Protein AF-A0AA43ZJ94-F1 (afdb_monomer_lite)

Organism: NCBI:txid2715133

Radius of gyration: 12.56 Å; chains: 1; bounding box: 24×23×39 Å

Structure (mmCIF, N/CA/C/O backbone):
data_AF-A0AA43ZJ94-F1
#
_entry.id   AF-A0AA43ZJ94-F1
#
loop_
_atom_site.group_PDB
_atom_site.id
_atom_site.type_symbol
_atom_site.label_atom_id
_atom_site.label_alt_id
_atom_site.label_comp_id
_atom_site.label_asym_id
_atom_site.label_entity_id
_atom_site.label_seq_id
_atom_site.pdbx_PDB_ins_code
_atom_site.Cartn_x
_atom_site.Cartn_y
_atom_site.Cartn_z
_atom_site.occupancy
_atom_site.B_iso_or_equiv
_atom_site.auth_seq_id
_atom_site.auth_comp_id
_atom_site.auth_asym_id
_atom_site.auth_atom_id
_atom_site.pdbx_PDB_model_num
ATOM 1 N N . MET A 1 1 ? -15.164 -4.019 10.534 1.00 68.38 1 MET A N 1
ATOM 2 C CA . MET A 1 1 ? -13.825 -4.265 9.962 1.00 68.38 1 MET A CA 1
ATOM 3 C C . MET A 1 1 ? -13.850 -3.737 8.543 1.00 68.38 1 MET A C 1
ATOM 5 O O . MET A 1 1 ? -14.772 -4.095 7.820 1.00 68.38 1 MET A O 1
ATOM 9 N N . LYS A 1 2 ? -12.952 -2.813 8.195 1.00 77.38 2 LYS A N 1
ATOM 10 C CA . LYS A 1 2 ? -12.907 -2.183 6.867 1.00 77.38 2 LYS A CA 1
ATOM 11 C C . LYS A 1 2 ? -12.024 -3.034 5.951 1.00 77.38 2 LYS A C 1
ATOM 13 O O . LYS A 1 2 ? -11.013 -3.561 6.417 1.00 77.38 2 LYS A O 1
ATOM 18 N N . THR A 1 3 ? -12.411 -3.182 4.689 1.00 80.50 3 THR A N 1
ATOM 19 C CA . THR A 1 3 ? -11.641 -3.945 3.699 1.00 80.50 3 THR A CA 1
ATOM 20 C C . THR A 1 3 ? -10.932 -2.984 2.759 1.00 80.50 3 T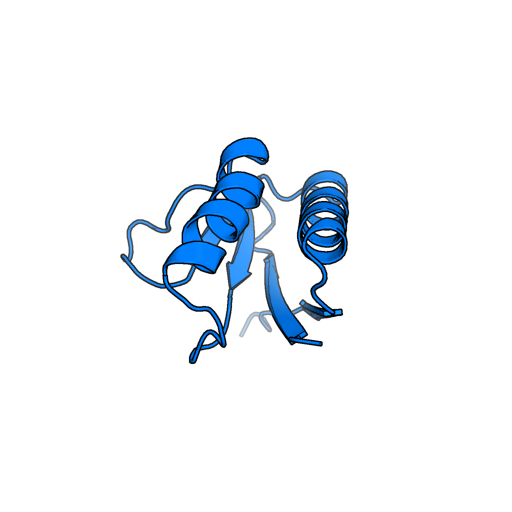HR A C 1
ATOM 22 O O . THR A 1 3 ? -11.569 -2.114 2.173 1.00 80.50 3 THR A O 1
ATOM 25 N N . ILE A 1 4 ? -9.623 -3.164 2.614 1.00 78.44 4 ILE A N 1
ATOM 26 C CA . ILE A 1 4 ? -8.799 -2.533 1.590 1.00 78.44 4 ILE A CA 1
ATOM 27 C C . ILE A 1 4 ? -8.644 -3.546 0.456 1.00 78.44 4 ILE A C 1
ATOM 29 O O . ILE A 1 4 ? -8.179 -4.665 0.683 1.00 78.44 4 ILE A O 1
ATOM 33 N N . VAL A 1 5 ? -9.018 -3.155 -0.759 1.00 79.00 5 VAL A N 1
ATOM 34 C CA . VAL A 1 5 ? -8.699 -3.920 -1.968 1.00 79.00 5 VAL A CA 1
ATOM 35 C C . VAL A 1 5 ? -7.450 -3.304 -2.582 1.00 79.00 5 VAL A C 1
ATOM 37 O O . VAL A 1 5 ? -7.447 -2.117 -2.895 1.00 79.00 5 VAL A O 1
ATOM 40 N N . ILE A 1 6 ? -6.400 -4.107 -2.736 1.00 79.06 6 ILE A N 1
ATOM 41 C CA . ILE A 1 6 ? -5.170 -3.715 -3.421 1.00 79.06 6 ILE A CA 1
ATOM 42 C C . ILE A 1 6 ? -5.171 -4.366 -4.793 1.00 79.06 6 ILE A C 1
ATOM 44 O O . ILE A 1 6 ? -5.074 -5.592 -4.915 1.00 79.06 6 ILE A O 1
ATOM 48 N N . GLU A 1 7 ? -5.265 -3.545 -5.827 1.00 77.31 7 GLU A N 1
ATOM 49 C CA . GLU A 1 7 ? -5.083 -3.981 -7.203 1.00 77.31 7 GLU A CA 1
ATOM 50 C C . GLU A 1 7 ? -3.612 -3.822 -7.578 1.00 77.31 7 GLU A C 1
ATOM 52 O O . GLU A 1 7 ? -3.098 -2.712 -7.721 1.00 77.31 7 GLU A O 1
ATOM 57 N N . TRP A 1 8 ? -2.930 -4.959 -7.699 1.00 76.31 8 TRP A N 1
ATOM 58 C CA . TRP A 1 8 ? -1.545 -5.030 -8.123 1.00 76.31 8 TRP A CA 1
ATOM 59 C C . TRP A 1 8 ? -1.461 -5.048 -9.644 1.00 76.31 8 TRP A C 1
ATOM 61 O O . TRP A 1 8 ? -1.951 -5.983 -10.287 1.00 76.31 8 TRP A O 1
ATOM 71 N N . HIS A 1 9 ? -0.776 -4.054 -10.204 1.00 72.06 9 HIS A N 1
ATOM 72 C CA . HIS A 1 9 ? -0.285 -4.109 -11.579 1.00 72.06 9 HIS A CA 1
ATOM 73 C C . HIS A 1 9 ? 1.224 -4.337 -11.568 1.00 72.06 9 HIS A C 1
ATOM 75 O O . HIS A 1 9 ? 1.934 -3.770 -10.736 1.00 72.06 9 HIS A O 1
ATOM 81 N N . PHE A 1 10 ? 1.701 -5.154 -12.503 1.00 69.44 10 PHE A N 1
ATOM 82 C CA . PHE A 1 10 ? 3.120 -5.424 -12.703 1.00 69.44 10 PHE A CA 1
ATOM 83 C C . PHE A 1 10 ? 3.484 -5.076 -14.144 1.00 69.44 10 PHE A C 1
ATOM 85 O O . PHE A 1 10 ? 2.947 -5.677 -15.070 1.00 69.44 10 PHE A O 1
ATOM 92 N N . ASP A 1 11 ? 4.408 -4.137 -14.337 1.00 66.94 11 ASP A N 1
ATOM 93 C CA . ASP A 1 11 ? 4.994 -3.814 -15.650 1.00 66.94 11 ASP A CA 1
ATOM 94 C C . ASP A 1 11 ? 6.406 -4.413 -15.823 1.00 66.94 11 ASP A C 1
ATOM 96 O O . ASP A 1 11 ? 7.233 -3.929 -16.591 1.00 66.94 11 ASP A O 1
ATOM 100 N N . GLY A 1 12 ? 6.695 -5.489 -15.086 1.00 64.19 12 GLY A N 1
ATOM 101 C CA . GLY A 1 12 ? 7.988 -6.173 -15.073 1.00 64.19 12 GLY A CA 1
ATOM 102 C C . GLY A 1 12 ? 9.002 -5.594 -14.081 1.00 64.19 12 GLY A C 1
ATOM 103 O O . GLY A 1 12 ? 9.779 -6.370 -13.528 1.00 64.19 12 GLY A O 1
ATOM 104 N N . GLN A 1 13 ? 8.990 -4.284 -13.796 1.00 61.97 13 GLN A N 1
ATOM 105 C CA . GLN A 1 13 ? 9.924 -3.665 -12.833 1.00 61.97 13 GLN A CA 1
ATOM 106 C C . GLN A 1 13 ? 9.247 -2.905 -11.685 1.00 61.97 13 GLN A C 1
ATOM 108 O O . GLN A 1 13 ? 9.850 -2.739 -10.619 1.00 61.97 13 GLN A O 1
ATOM 113 N N . THR A 1 14 ? 7.984 -2.522 -11.843 1.00 62.06 14 THR A N 1
ATOM 114 C CA . THR A 1 14 ? 7.237 -1.729 -10.865 1.00 62.06 14 THR A CA 1
ATOM 115 C C . THR A 1 14 ? 5.994 -2.480 -10.416 1.00 62.06 14 THR A C 1
ATOM 117 O O . THR A 1 14 ? 5.281 -3.077 -11.224 1.00 62.06 14 THR A O 1
ATOM 120 N N . ALA A 1 15 ? 5.738 -2.457 -9.107 1.00 64.88 15 ALA A N 1
ATOM 121 C CA . ALA A 1 15 ? 4.456 -2.858 -8.554 1.00 64.88 15 ALA A CA 1
ATOM 122 C C . ALA A 1 15 ? 3.627 -1.597 -8.291 1.00 64.88 15 ALA A C 1
ATOM 124 O O . ALA A 1 15 ? 4.061 -0.690 -7.574 1.00 64.88 15 ALA A O 1
ATOM 125 N N . PHE A 1 16 ? 2.430 -1.546 -8.865 1.00 68.75 16 PHE A N 1
ATOM 126 C CA . PHE A 1 16 ? 1.456 -0.494 -8.591 1.00 68.75 16 PHE A CA 1
ATOM 127 C C . PHE A 1 16 ? 0.443 -1.037 -7.599 1.00 68.75 16 PHE A C 1
ATOM 129 O O . PHE A 1 16 ? -0.163 -2.065 -7.882 1.00 68.75 16 PHE A O 1
ATOM 136 N N . ALA A 1 17 ? 0.257 -0.354 -6.474 1.00 68.31 17 ALA A N 1
ATOM 137 C CA . ALA A 1 17 ? -0.881 -0.590 -5.598 1.00 68.31 17 ALA A CA 1
ATOM 138 C C . ALA A 1 17 ? -1.949 0.452 -5.947 1.00 68.31 17 ALA A C 1
ATOM 140 O O . ALA A 1 17 ? -1.751 1.648 -5.711 1.00 68.31 17 ALA A O 1
ATOM 141 N N . HIS A 1 18 ? -3.036 0.003 -6.573 1.00 68.69 18 HIS A N 1
ATOM 142 C CA . HIS A 1 18 ? -4.214 0.823 -6.828 1.00 68.69 18 HIS A CA 1
ATOM 143 C C . HIS A 1 18 ? -5.283 0.531 -5.776 1.00 68.69 18 HIS A C 1
ATOM 145 O O . HIS A 1 18 ? -5.528 -0.626 -5.420 1.00 68.69 18 HIS A O 1
ATOM 151 N N . PHE A 1 19 ? -5.891 1.600 -5.276 1.00 68.75 19 PHE A N 1
ATOM 152 C CA . PHE A 1 19 ? -6.891 1.558 -4.227 1.00 68.75 19 PHE A CA 1
ATOM 153 C C . PHE A 1 19 ? -8.175 2.199 -4.760 1.00 68.75 19 PHE A C 1
ATOM 155 O O . PHE A 1 19 ? -8.197 3.409 -4.975 1.00 68.75 19 PHE A O 1
ATOM 162 N N . PRO A 1 20 ? -9.231 1.416 -5.026 1.00 57.44 20 PRO A N 1
ATOM 163 C CA . PRO A 1 20 ? -10.443 1.955 -5.621 1.00 57.44 20 PRO A CA 1
ATOM 164 C C . PRO A 1 20 ? -11.206 2.835 -4.623 1.00 57.44 20 PRO A C 1
ATOM 166 O O . PRO A 1 20 ? -11.497 2.415 -3.500 1.00 57.44 20 PRO A O 1
ATOM 169 N N . GLU A 1 21 ? -11.570 4.041 -5.056 1.00 56.00 21 GLU A N 1
ATOM 170 C CA . GLU A 1 21 ? -12.496 4.911 -4.334 1.00 56.00 21 GLU A CA 1
ATOM 171 C C . GLU A 1 21 ? -13.923 4.325 -4.270 1.00 56.00 21 GLU A C 1
ATOM 173 O O . GLU A 1 21 ? -14.346 3.595 -5.175 1.00 56.00 21 GLU A O 1
ATOM 178 N N . PRO A 1 22 ? -14.717 4.688 -3.242 1.00 55.00 22 PRO A N 1
ATOM 179 C CA . PRO A 1 22 ? -14.365 5.579 -2.136 1.00 55.00 22 PRO A CA 1
ATOM 180 C C . PRO A 1 22 ? -13.565 4.858 -1.047 1.00 55.00 22 PRO A C 1
ATOM 182 O O . PRO A 1 22 ? -13.953 3.790 -0.569 1.00 55.00 22 PRO A O 1
ATOM 185 N N . PHE A 1 23 ? -12.475 5.487 -0.603 1.00 60.66 23 PHE A N 1
ATOM 186 C CA . PHE A 1 23 ? -11.749 5.027 0.572 1.00 60.66 23 PHE A CA 1
ATOM 187 C C . PHE A 1 23 ? -12.643 5.141 1.811 1.00 60.66 23 PHE A C 1
ATOM 189 O O . PHE A 1 23 ? -13.106 6.235 2.133 1.00 60.66 23 PHE A O 1
ATOM 196 N N . PRO A 1 24 ? -12.874 4.053 2.561 1.00 61.50 24 PRO A N 1
ATOM 197 C CA . PRO A 1 24 ? -13.716 4.086 3.752 1.00 61.50 24 PRO A CA 1
ATOM 198 C C . PRO A 1 24 ? -12.966 4.673 4.964 1.00 61.50 24 PRO A C 1
ATOM 200 O O . PRO A 1 24 ? -13.114 4.161 6.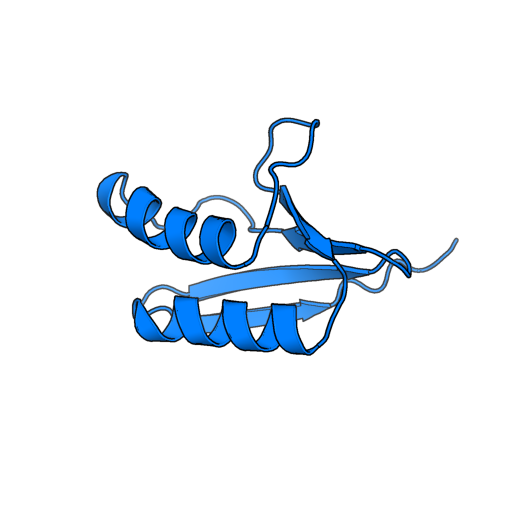075 1.00 61.50 24 PRO A O 1
ATOM 203 N N . MET A 1 25 ? -12.110 5.679 4.765 1.00 69.69 25 MET A N 1
ATOM 204 C CA . MET A 1 25 ? -11.183 6.186 5.779 1.00 69.69 25 MET A CA 1
ATOM 205 C C . MET A 1 25 ? -11.481 7.638 6.157 1.00 69.69 25 MET A C 1
ATOM 207 O O . MET A 1 25 ? -11.616 8.499 5.291 1.00 69.69 25 MET A O 1
ATOM 211 N N . ASP A 1 26 ? -11.542 7.901 7.460 1.00 72.19 26 ASP A N 1
ATOM 212 C CA . ASP A 1 26 ? -11.574 9.253 8.010 1.00 72.19 26 ASP A CA 1
ATOM 213 C C . ASP A 1 26 ? -10.186 9.916 7.867 1.00 72.19 26 ASP A C 1
ATOM 215 O O . ASP A 1 26 ? -9.167 9.218 7.841 1.00 72.19 26 ASP A O 1
ATOM 219 N N . PRO A 1 27 ? -10.079 11.260 7.849 1.00 70.94 27 PRO A N 1
ATOM 220 C CA . PRO A 1 27 ? -8.795 11.956 7.684 1.00 70.94 27 PRO A CA 1
ATOM 221 C C . PRO A 1 27 ? -7.713 11.564 8.703 1.00 70.94 27 PRO A C 1
ATOM 223 O O . PRO A 1 27 ? -6.525 11.668 8.421 1.00 70.94 27 PRO A O 1
ATOM 226 N N . GLN A 1 28 ? -8.118 11.106 9.888 1.00 71.81 28 GLN A N 1
ATOM 227 C CA . GLN A 1 28 ? -7.208 10.658 10.945 1.00 71.81 28 GLN A CA 1
ATOM 228 C C . GLN A 1 28 ? -6.661 9.243 10.687 1.00 71.81 28 GLN A C 1
ATOM 230 O O . GLN A 1 28 ? -5.535 8.930 11.061 1.00 71.81 28 GLN A O 1
ATOM 235 N N . GLU A 1 29 ? -7.435 8.392 10.008 1.00 75.81 29 GLU A N 1
ATOM 236 C CA . GLU A 1 29 ? -6.993 7.065 9.567 1.00 75.81 29 GLU A CA 1
ATOM 237 C C . GLU A 1 29 ? -6.057 7.167 8.356 1.00 75.81 29 GLU A C 1
ATOM 239 O O . GLU A 1 29 ? -5.196 6.306 8.171 1.00 75.81 29 GLU A O 1
ATOM 244 N N . TRP A 1 30 ? -6.185 8.241 7.567 1.00 76.25 30 TRP A N 1
ATOM 245 C CA . TRP A 1 30 ? -5.332 8.506 6.411 1.00 76.25 30 TRP A CA 1
ATOM 246 C C . TRP A 1 30 ? -3.855 8.669 6.777 1.00 76.25 30 TRP A C 1
ATOM 248 O O . TRP A 1 30 ? -3.004 8.176 6.047 1.00 76.25 30 TRP A O 1
ATOM 258 N N . GLU A 1 31 ? -3.529 9.325 7.893 1.00 78.69 31 GLU A N 1
ATOM 259 C CA . GLU A 1 31 ? -2.133 9.537 8.302 1.00 78.69 31 GLU A CA 1
ATOM 260 C C . GLU A 1 31 ? -1.435 8.210 8.631 1.00 78.69 31 GLU A C 1
ATOM 262 O O . GLU A 1 31 ? -0.368 7.914 8.094 1.00 78.69 31 GLU A O 1
ATOM 267 N N . ALA A 1 32 ? -2.081 7.369 9.444 1.00 80.69 32 ALA A N 1
ATOM 268 C CA . ALA A 1 32 ? -1.571 6.042 9.785 1.00 80.69 32 ALA A CA 1
ATOM 269 C C . ALA A 1 32 ? -1.519 5.117 8.561 1.00 80.69 32 ALA A C 1
ATOM 271 O O . ALA A 1 32 ? -0.579 4.343 8.401 1.00 80.69 32 ALA A O 1
ATOM 272 N N . PHE A 1 33 ? -2.513 5.210 7.674 1.00 79.94 33 PHE A N 1
ATOM 273 C CA . PHE A 1 33 ? -2.501 4.499 6.402 1.00 79.94 33 PHE A CA 1
ATOM 274 C C . PHE A 1 33 ? -1.308 4.938 5.549 1.00 79.94 33 PHE A C 1
ATOM 276 O O . PHE A 1 33 ? -0.519 4.091 5.145 1.00 79.94 33 PHE A O 1
ATOM 283 N N . 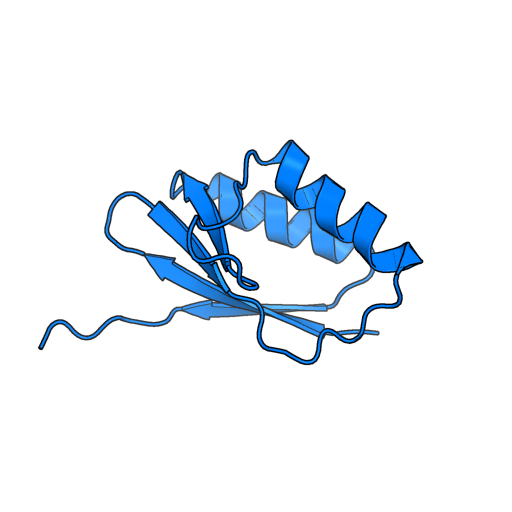ALA A 1 34 ? -1.134 6.246 5.332 1.00 77.25 34 ALA A N 1
ATOM 284 C CA . ALA A 1 34 ? -0.063 6.828 4.529 1.00 77.25 34 ALA A CA 1
ATOM 285 C C . ALA A 1 34 ? 1.336 6.477 5.058 1.00 77.25 34 ALA A C 1
ATOM 287 O O . ALA A 1 34 ? 2.219 6.202 4.246 1.00 77.25 34 ALA A O 1
ATOM 288 N N . SER A 1 35 ? 1.533 6.404 6.380 1.00 82.88 35 SER A N 1
ATOM 289 C CA . SER A 1 35 ? 2.847 6.086 6.954 1.00 82.88 35 SER A CA 1
ATOM 290 C C . SER A 1 35 ? 3.346 4.692 6.559 1.00 82.88 35 SER A C 1
ATOM 292 O O . SER A 1 35 ? 4.533 4.531 6.283 1.00 82.88 35 SER A O 1
ATOM 294 N N . VAL A 1 36 ? 2.453 3.697 6.442 1.00 83.50 36 VAL A N 1
ATOM 295 C CA . VAL A 1 36 ? 2.810 2.335 5.993 1.00 83.50 36 VAL A CA 1
ATOM 296 C C . VAL A 1 36 ? 3.395 2.359 4.577 1.00 83.50 36 VAL A C 1
ATOM 298 O O . VAL A 1 36 ? 4.300 1.590 4.256 1.00 83.50 36 VAL A O 1
ATOM 301 N N . PHE A 1 37 ? 2.903 3.249 3.717 1.00 79.25 37 PHE A N 1
ATOM 302 C CA . PHE A 1 37 ? 3.411 3.404 2.354 1.00 79.25 37 PHE A CA 1
ATOM 303 C C . PHE A 1 37 ? 4.762 4.103 2.333 1.00 79.25 37 PHE A C 1
ATOM 305 O O . PHE A 1 37 ? 5.678 3.642 1.649 1.00 79.25 37 PHE A O 1
ATOM 312 N N . ASP A 1 38 ? 4.888 5.186 3.094 1.00 78.94 38 ASP A N 1
ATOM 313 C CA . ASP A 1 38 ? 6.105 5.988 3.142 1.00 78.94 38 ASP A CA 1
ATOM 314 C C . ASP A 1 38 ? 7.284 5.160 3.696 1.00 78.94 38 ASP A C 1
ATOM 316 O O . ASP A 1 38 ? 8.380 5.192 3.134 1.00 78.94 38 ASP A O 1
ATOM 320 N N . GLU A 1 39 ? 7.048 4.320 4.713 1.00 81.62 39 GLU A N 1
ATOM 321 C CA . GLU A 1 39 ? 8.039 3.375 5.261 1.00 81.62 39 GLU A CA 1
ATOM 322 C C . GLU A 1 39 ? 8.528 2.343 4.236 1.00 81.62 39 GLU A C 1
ATOM 324 O O . GLU A 1 39 ? 9.686 1.918 4.260 1.00 81.62 39 GLU A O 1
ATOM 329 N N . LEU A 1 40 ? 7.648 1.931 3.323 1.00 78.38 40 LEU A N 1
ATOM 330 C CA . LEU A 1 40 ? 7.951 0.954 2.278 1.00 78.38 40 LEU A CA 1
ATOM 331 C C . LEU A 1 40 ? 8.489 1.599 0.994 1.00 78.38 40 LEU A C 1
ATOM 333 O O . LEU A 1 40 ? 8.779 0.887 0.031 1.00 78.38 40 LEU A O 1
ATOM 337 N N . GLY A 1 41 ? 8.661 2.925 0.988 1.00 76.38 41 GLY A N 1
ATOM 338 C CA . GLY A 1 41 ? 9.208 3.676 -0.139 1.00 76.38 41 GLY A CA 1
ATOM 339 C C . GLY A 1 41 ? 8.241 3.816 -1.313 1.00 76.38 41 GLY A C 1
ATOM 340 O O . GLY A 1 41 ? 8.685 3.973 -2.450 1.00 76.38 41 GLY A O 1
ATOM 341 N N . PHE A 1 42 ? 6.932 3.736 -1.063 1.00 76.31 42 PHE A N 1
ATOM 342 C CA . PHE A 1 42 ? 5.926 4.024 -2.078 1.00 76.31 42 PHE A CA 1
ATOM 343 C C . PHE A 1 42 ? 5.898 5.522 -2.380 1.00 76.31 42 PHE A C 1
ATOM 345 O O . PHE A 1 42 ? 5.670 6.339 -1.492 1.00 76.31 42 PHE A O 1
ATOM 352 N N . THR A 1 43 ? 6.059 5.889 -3.646 1.00 73.81 43 THR A N 1
ATOM 353 C CA . THR A 1 43 ? 5.924 7.278 -4.096 1.00 73.81 43 THR A CA 1
ATOM 354 C C . THR A 1 43 ? 4.556 7.511 -4.735 1.00 73.81 43 THR A C 1
ATOM 356 O O . THR A 1 43 ? 4.018 6.589 -5.359 1.00 73.81 43 THR A O 1
ATOM 359 N N . PRO A 1 44 ? 3.980 8.720 -4.624 1.00 68.94 44 PRO A N 1
ATOM 360 C CA . PRO A 1 44 ? 2.796 9.082 -5.392 1.00 68.94 44 PRO A CA 1
ATOM 361 C C . PRO A 1 44 ? 3.086 8.940 -6.886 1.00 68.94 44 PRO A C 1
ATOM 363 O O . PRO A 1 44 ? 4.164 9.325 -7.349 1.00 68.94 44 PRO A O 1
ATOM 366 N N . ASP A 1 45 ? 2.136 8.406 -7.648 1.00 65.25 45 ASP A N 1
ATOM 367 C CA . ASP A 1 45 ? 2.194 8.525 -9.100 1.00 65.25 45 ASP A CA 1
ATOM 368 C C . ASP A 1 45 ? 2.143 10.019 -9.475 1.00 65.25 45 ASP A C 1
ATOM 370 O O . ASP A 1 45 ? 1.331 10.781 -8.944 1.00 65.25 45 ASP A O 1
ATOM 374 N N . GLN A 1 46 ? 3.001 10.444 -10.407 1.00 58.22 46 GLN A N 1
ATOM 375 C CA . GLN A 1 46 ? 3.047 11.820 -10.926 1.00 58.22 46 GLN A CA 1
ATOM 376 C C . GLN A 1 46 ? 1.704 12.282 -11.523 1.00 58.22 46 GLN A C 1
ATOM 378 O O . GLN A 1 46 ? 1.483 13.477 -11.704 1.00 58.22 46 GLN A O 1
ATOM 383 N N . SER A 1 47 ? 0.802 11.337 -11.791 1.00 57.78 47 SER A N 1
ATOM 384 C CA . SER A 1 47 ? -0.564 11.551 -12.273 1.00 57.78 47 SER A CA 1
ATOM 385 C C . SER A 1 47 ? -1.525 12.121 -11.214 1.00 57.78 47 SER A C 1
ATOM 387 O O . SER A 1 47 ? -2.637 12.504 -11.564 1.00 57.78 47 SER A O 1
ATOM 389 N N . GLY A 1 48 ? -1.125 12.192 -9.935 1.00 51.38 48 GLY A N 1
ATOM 390 C CA . GLY A 1 48 ? -1.889 12.879 -8.883 1.00 51.38 48 GLY A CA 1
ATOM 391 C C . GLY A 1 48 ? -3.159 12.164 -8.396 1.00 51.38 48 GLY A C 1
ATOM 392 O O . GLY A 1 48 ? -4.048 12.832 -7.877 1.00 51.38 48 GLY A O 1
ATOM 393 N N . GLY A 1 49 ? -3.256 10.840 -8.566 1.00 58.50 49 GLY A N 1
ATOM 394 C CA . GLY A 1 49 ? -4.391 10.019 -8.109 1.00 58.50 49 GLY A CA 1
ATOM 395 C C . GLY A 1 49 ? -4.040 9.027 -6.992 1.00 58.50 49 GLY A C 1
ATOM 396 O O . GLY A 1 49 ? -2.929 9.038 -6.464 1.00 58.50 49 GLY A O 1
ATOM 397 N N . ASP A 1 50 ? -4.959 8.102 -6.695 1.00 65.56 50 ASP A N 1
ATOM 398 C CA . ASP A 1 50 ? -4.877 7.074 -5.630 1.00 65.56 50 ASP A CA 1
ATOM 399 C C . ASP A 1 50 ? -3.872 5.944 -5.894 1.00 65.56 50 ASP A C 1
ATOM 401 O O . ASP A 1 50 ? -3.928 4.858 -5.308 1.00 65.56 50 ASP A O 1
ATOM 405 N N . ARG A 1 51 ? -2.941 6.178 -6.817 1.00 64.81 51 ARG A N 1
ATOM 406 C CA . ARG A 1 51 ? -1.945 5.203 -7.232 1.00 64.81 51 ARG A CA 1
ATOM 407 C C . ARG A 1 51 ? -0.619 5.529 -6.571 1.00 64.81 51 ARG A C 1
ATOM 409 O O . ARG A 1 51 ? -0.064 6.612 -6.759 1.00 64.81 51 ARG A O 1
ATOM 416 N N . ARG A 1 52 ? -0.089 4.563 -5.823 1.00 73.62 52 ARG A N 1
ATOM 417 C CA . ARG A 1 52 ? 1.269 4.630 -5.281 1.00 73.62 52 ARG A CA 1
ATOM 418 C C . ARG A 1 52 ? 2.143 3.549 -5.910 1.00 73.62 52 ARG A C 1
ATOM 420 O O . ARG A 1 52 ? 1.696 2.421 -6.138 1.00 73.62 52 ARG A O 1
ATOM 427 N N . THR A 1 53 ? 3.396 3.895 -6.182 1.00 69.88 53 THR A N 1
ATOM 428 C CA . THR A 1 53 ? 4.365 3.034 -6.872 1.00 69.88 53 THR A CA 1
ATOM 429 C C . THR A 1 53 ? 5.519 2.664 -5.962 1.00 69.88 53 THR A C 1
ATOM 431 O O . THR A 1 53 ? 6.099 3.545 -5.333 1.00 69.88 53 THR A O 1
ATOM 434 N N . ALA A 1 54 ? 5.903 1.391 -5.949 1.00 71.69 54 ALA A N 1
ATOM 435 C CA . ALA A 1 54 ? 7.114 0.921 -5.284 1.00 71.69 54 ALA A CA 1
ATOM 436 C C . ALA A 1 54 ? 7.852 -0.105 -6.163 1.00 71.69 54 ALA A C 1
ATOM 438 O O . ALA A 1 54 ? 7.242 -0.698 -7.065 1.00 71.69 54 ALA A O 1
ATOM 439 N N . PRO A 1 55 ? 9.153 -0.358 -5.910 1.00 67.62 55 PRO A N 1
ATOM 440 C CA . PRO A 1 55 ? 9.885 -1.420 -6.590 1.00 67.62 55 PRO A CA 1
ATOM 441 C C . PRO A 1 55 ? 9.147 -2.755 -6.472 1.00 67.62 55 PRO A C 1
ATOM 443 O O . PRO A 1 55 ? 8.741 -3.156 -5.372 1.00 67.62 55 PRO A O 1
ATOM 446 N N . SER A 1 56 ? 8.974 -3.451 -7.601 1.00 66.75 56 SER A N 1
ATOM 447 C CA . SER A 1 56 ? 8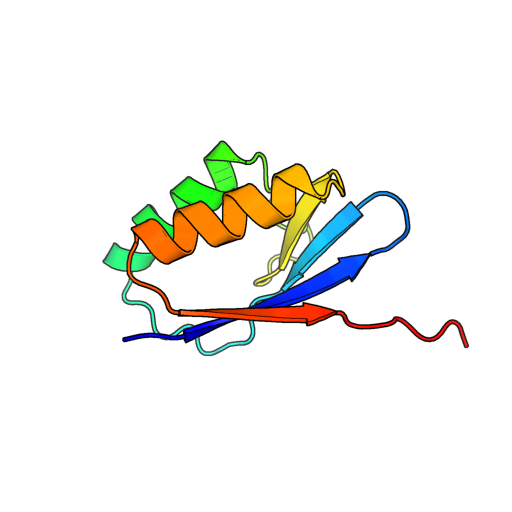.282 -4.738 -7.612 1.00 66.75 56 SER A CA 1
ATOM 448 C C . SER A 1 56 ? 9.130 -5.773 -6.871 1.00 66.75 56 SER A C 1
ATOM 450 O O . SER A 1 56 ? 10.175 -6.216 -7.351 1.00 66.75 56 SER A O 1
ATOM 452 N N . SER A 1 57 ? 8.692 -6.150 -5.673 1.00 70.44 57 SER A N 1
ATOM 453 C CA . SER A 1 57 ? 9.244 -7.287 -4.950 1.00 70.44 57 SER A CA 1
ATOM 454 C C . SER A 1 57 ? 8.141 -7.981 -4.157 1.00 70.44 57 SER A C 1
ATOM 456 O O . SER A 1 57 ? 7.243 -7.327 -3.620 1.00 70.44 57 SER A O 1
ATOM 458 N N . ALA A 1 58 ? 8.216 -9.310 -4.058 1.00 70.56 58 ALA A N 1
ATOM 459 C CA . ALA A 1 58 ? 7.306 -10.082 -3.210 1.00 70.56 58 ALA A CA 1
ATOM 460 C C . ALA A 1 58 ? 7.346 -9.586 -1.751 1.00 70.56 58 ALA A C 1
ATOM 462 O O . ALA A 1 58 ? 6.308 -9.462 -1.108 1.00 70.56 58 ALA A O 1
ATOM 463 N N . ALA A 1 59 ? 8.529 -9.178 -1.279 1.00 79.88 59 ALA A N 1
ATOM 464 C CA . ALA A 1 59 ? 8.719 -8.611 0.052 1.00 79.88 59 ALA A CA 1
ATOM 465 C C . ALA A 1 59 ? 7.977 -7.275 0.249 1.00 79.88 59 ALA A C 1
ATOM 467 O O . ALA A 1 59 ? 7.455 -7.024 1.333 1.00 79.88 59 ALA A O 1
ATOM 468 N N . THR A 1 60 ? 7.902 -6.42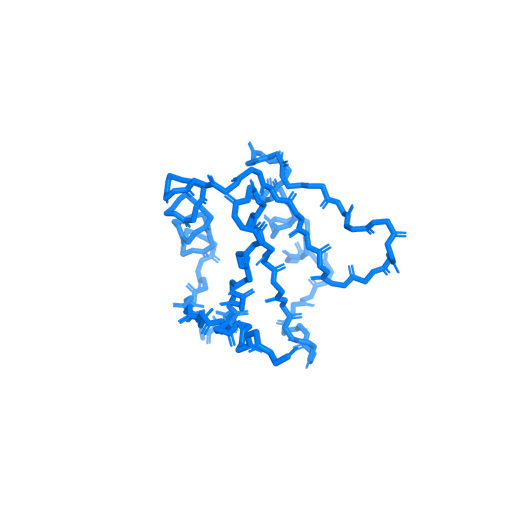3 -0.779 1.00 77.44 60 THR A N 1
ATOM 469 C CA . THR A 1 60 ? 7.156 -5.152 -0.731 1.00 77.44 60 THR A CA 1
ATOM 470 C C . THR A 1 60 ? 5.667 -5.419 -0.515 1.00 77.44 60 THR A C 1
ATOM 472 O O . THR A 1 60 ? 5.045 -4.806 0.351 1.00 77.44 60 THR A O 1
ATOM 475 N N . ARG A 1 61 ? 5.107 -6.382 -1.260 1.00 79.69 61 ARG A N 1
ATOM 476 C CA . ARG A 1 61 ? 3.698 -6.784 -1.153 1.00 79.69 61 ARG A CA 1
ATOM 477 C C . ARG A 1 61 ? 3.375 -7.369 0.220 1.00 79.69 61 ARG A C 1
ATOM 479 O O . ARG A 1 61 ? 2.424 -6.931 0.860 1.00 79.69 61 ARG A O 1
ATOM 486 N N . GLU A 1 62 ? 4.179 -8.319 0.693 1.00 83.81 62 GLU A N 1
ATOM 487 C CA . GLU A 1 62 ? 3.967 -8.957 1.998 1.00 83.81 62 GLU A CA 1
ATOM 488 C C . GLU A 1 62 ? 4.016 -7.948 3.150 1.00 83.81 62 GLU A C 1
ATOM 490 O O . GLU A 1 62 ? 3.160 -7.983 4.037 1.00 83.81 62 GLU A O 1
ATOM 495 N N . ARG A 1 63 ? 4.977 -7.015 3.122 1.00 86.12 63 ARG A N 1
ATOM 496 C CA . ARG A 1 63 ? 5.106 -5.976 4.152 1.00 86.12 63 ARG A CA 1
ATOM 497 C C . ARG A 1 63 ? 3.945 -4.991 4.136 1.00 86.12 63 ARG A C 1
ATOM 499 O O . ARG A 1 63 ? 3.454 -4.646 5.207 1.00 86.12 63 ARG A O 1
ATOM 506 N N . LEU A 1 64 ? 3.473 -4.590 2.954 1.00 84.25 64 LEU A N 1
ATOM 507 C CA . LEU A 1 64 ? 2.307 -3.716 2.839 1.00 84.25 64 LEU A CA 1
ATOM 508 C C . LEU A 1 64 ? 1.063 -4.388 3.431 1.00 84.25 64 LEU A C 1
ATOM 510 O O . LEU A 1 64 ? 0.385 -3.818 4.286 1.00 84.25 64 LEU A O 1
ATOM 514 N N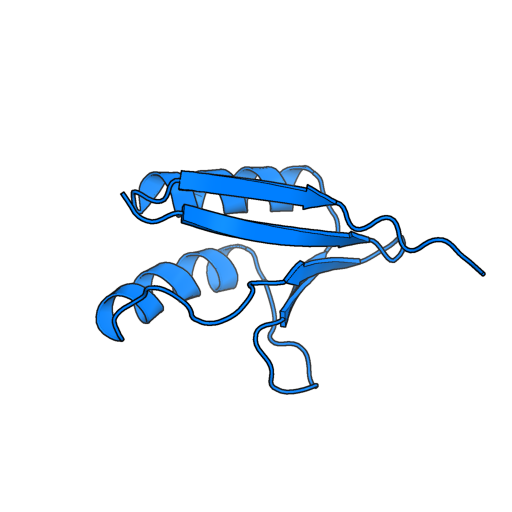 . THR A 1 65 ? 0.804 -5.635 3.041 1.00 86.06 65 THR A N 1
ATOM 515 C CA . THR A 1 65 ? -0.326 -6.412 3.560 1.00 86.06 65 THR A CA 1
ATOM 516 C C . THR A 1 65 ? -0.229 -6.618 5.074 1.00 86.06 65 THR A C 1
ATOM 518 O O . THR A 1 65 ? -1.243 -6.539 5.769 1.00 86.06 65 THR A O 1
ATOM 521 N N . ALA A 1 66 ? 0.973 -6.842 5.613 1.00 88.88 66 ALA A N 1
ATOM 522 C CA . ALA A 1 66 ? 1.187 -6.951 7.054 1.00 88.88 66 ALA A CA 1
ATOM 523 C C . ALA A 1 66 ? 0.913 -5.629 7.793 1.00 88.88 66 ALA A C 1
ATOM 525 O O . ALA A 1 66 ? 0.205 -5.644 8.800 1.00 88.88 66 ALA A O 1
ATOM 526 N N . GLY A 1 67 ? 1.412 -4.498 7.283 1.00 88.44 67 GLY A N 1
ATOM 527 C CA . GLY A 1 67 ? 1.190 -3.175 7.875 1.00 88.44 67 GLY A CA 1
ATOM 528 C C . GLY A 1 67 ? -0.291 -2.797 7.917 1.00 88.44 67 GLY A C 1
ATOM 529 O O . GLY A 1 67 ? -0.811 -2.413 8.961 1.00 88.44 67 GLY A O 1
ATOM 530 N N . LEU A 1 68 ? -1.018 -3.021 6.820 1.00 86.75 68 LEU A N 1
ATOM 531 C CA . LEU A 1 68 ? -2.457 -2.747 6.761 1.00 86.75 68 LEU A CA 1
ATOM 532 C C . LEU A 1 68 ? -3.270 -3.655 7.698 1.00 86.75 68 LEU A C 1
ATOM 534 O O . LEU A 1 68 ? -4.190 -3.190 8.370 1.00 86.75 68 LEU A O 1
ATOM 538 N N . LYS A 1 69 ? -2.911 -4.938 7.815 1.00 88.50 69 LYS A N 1
ATOM 539 C CA . LYS A 1 69 ? -3.542 -5.836 8.798 1.00 88.50 69 LYS A CA 1
ATOM 540 C C . LYS A 1 69 ? -3.265 -5.402 10.239 1.00 88.50 69 LYS A C 1
ATOM 542 O O . LYS A 1 69 ? -4.159 -5.515 11.073 1.00 88.50 69 LYS A O 1
ATOM 547 N N . ALA A 1 70 ? -2.069 -4.884 10.530 1.00 88.06 70 ALA A N 1
ATOM 548 C CA . ALA A 1 70 ? -1.721 -4.360 11.854 1.00 88.06 70 ALA A CA 1
ATOM 549 C C . ALA A 1 70 ? -2.547 -3.118 12.234 1.00 88.06 70 ALA A C 1
ATOM 551 O O . ALA A 1 70 ? -2.872 -2.939 13.405 1.00 88.06 70 ALA A O 1
ATOM 552 N N . LEU A 1 71 ? -2.961 -2.318 11.246 1.00 85.06 71 LEU A N 1
ATOM 553 C CA . LEU A 1 71 ? -3.910 -1.214 11.425 1.00 85.06 71 LEU A CA 1
ATOM 554 C C . LEU A 1 71 ? -5.377 -1.674 11.576 1.00 85.06 71 LEU A C 1
ATOM 556 O O . LEU A 1 71 ? -6.259 -0.850 11.799 1.00 85.06 71 LEU A O 1
ATOM 560 N N . GLY A 1 72 ? -5.660 -2.979 11.478 1.00 86.81 72 GLY A N 1
ATOM 561 C CA . GLY A 1 72 ? -6.999 -3.549 11.664 1.00 86.81 72 GLY A CA 1
ATOM 562 C C . GLY A 1 72 ? -7.829 -3.701 10.384 1.00 86.81 72 GLY A C 1
ATOM 563 O O . GLY A 1 72 ? -9.035 -3.963 10.465 1.00 86.81 72 GLY A O 1
ATOM 564 N N . TYR A 1 73 ? -7.212 -3.563 9.206 1.00 84.94 73 TYR A N 1
ATOM 565 C CA . TYR A 1 73 ? -7.889 -3.757 7.923 1.00 84.94 73 TYR A CA 1
ATOM 566 C C . TYR A 1 73 ? -7.923 -5.230 7.497 1.00 84.94 73 TYR A C 1
ATOM 568 O O . TYR A 1 73 ? -6.951 -5.976 7.642 1.00 84.94 73 TYR A O 1
ATOM 576 N N . ALA A 1 74 ? -9.037 -5.641 6.888 1.00 84.81 74 ALA A N 1
ATOM 577 C CA . ALA A 1 74 ? -9.027 -6.778 5.973 1.00 84.81 74 ALA A CA 1
ATOM 578 C C . ALA A 1 74 ? -8.319 -6.346 4.684 1.00 84.81 74 ALA A C 1
ATOM 580 O O . ALA A 1 74 ? -8.582 -5.257 4.182 1.00 84.81 74 ALA A O 1
ATOM 581 N N . VAL A 1 75 ? -7.451 -7.195 4.139 1.00 85.25 75 VAL A N 1
ATOM 582 C CA . VAL A 1 75 ? -6.746 -6.914 2.882 1.00 85.25 75 VAL A CA 1
ATOM 583 C C . VAL A 1 75 ? -7.128 -7.975 1.864 1.00 85.25 75 VAL A C 1
ATOM 585 O O . VAL A 1 75 ? -6.883 -9.162 2.089 1.00 85.25 75 VAL A O 1
ATOM 588 N N . GLU A 1 76 ? -7.716 -7.535 0.759 1.00 84.38 76 GLU A N 1
ATOM 589 C CA . GLU A 1 76 ? -7.935 -8.339 -0.439 1.00 84.38 76 GLU A CA 1
ATOM 590 C C . GLU A 1 76 ? -6.924 -7.926 -1.503 1.00 84.38 76 GLU A C 1
ATOM 592 O O . GLU A 1 76 ? -6.735 -6.742 -1.766 1.00 84.38 76 GLU A O 1
ATOM 597 N N . GLU A 1 77 ? -6.284 -8.900 -2.140 1.00 80.81 77 GLU A N 1
ATOM 598 C CA . GLU A 1 77 ? -5.310 -8.645 -3.196 1.00 80.81 77 GLU A CA 1
ATOM 599 C C . GLU A 1 77 ? -5.870 -9.144 -4.525 1.00 80.81 77 GLU A C 1
ATOM 601 O O . GLU A 1 77 ? -6.279 -10.301 -4.647 1.00 80.81 77 GLU A O 1
ATOM 606 N N . ARG A 1 78 ? -5.869 -8.275 -5.533 1.00 79.00 78 ARG A N 1
ATOM 607 C CA . ARG A 1 78 ? -6.247 -8.606 -6.907 1.00 79.00 78 ARG A CA 1
ATOM 608 C C . ARG A 1 78 ? -5.048 -8.370 -7.800 1.00 79.00 78 ARG A C 1
ATOM 610 O O . ARG A 1 78 ? -4.343 -7.380 -7.648 1.00 79.00 78 ARG A O 1
ATOM 617 N N . THR A 1 79 ? -4.789 -9.289 -8.718 1.00 71.44 79 THR A N 1
ATOM 618 C CA . THR A 1 79 ? -3.755 -9.100 -9.736 1.00 71.44 79 THR A CA 1
ATOM 619 C C . THR A 1 79 ? -4.455 -8.766 -11.038 1.00 71.44 79 THR A C 1
ATOM 621 O O . THR A 1 79 ? -5.199 -9.592 -11.567 1.00 71.44 79 THR A O 1
ATOM 624 N N . ALA A 1 80 ? -4.249 -7.554 -11.540 1.00 62.38 80 ALA A N 1
ATOM 625 C CA . ALA A 1 80 ? -4.707 -7.204 -12.870 1.00 62.38 80 ALA A CA 1
ATOM 626 C C . ALA A 1 80 ? -3.677 -7.744 -13.867 1.00 62.38 80 ALA A C 1
ATOM 628 O O . ALA A 1 80 ? -2.607 -7.162 -14.048 1.00 62.38 80 ALA A O 1
ATOM 629 N N . ASN A 1 81 ? -3.983 -8.879 -14.502 1.00 53.31 81 ASN A N 1
ATOM 630 C CA . ASN A 1 81 ? -3.254 -9.284 -15.697 1.00 53.31 81 ASN A CA 1
ATOM 631 C C . ASN A 1 81 ? -3.539 -8.230 -16.764 1.00 53.31 81 ASN A C 1
ATOM 633 O O . ASN A 1 81 ? -4.651 -8.154 -17.286 1.00 53.31 81 ASN A O 1
ATOM 637 N N . VAL A 1 82 ? -2.545 -7.403 -17.075 1.00 52.09 82 VAL A N 1
ATOM 638 C CA . VAL A 1 82 ? -2.597 -6.588 -18.283 1.00 52.09 82 VAL A CA 1
ATOM 639 C C . VAL A 1 82 ? -2.436 -7.578 -19.431 1.00 52.09 82 VAL A C 1
ATOM 641 O O . VAL A 1 82 ? -1.331 -8.031 -19.724 1.00 52.09 82 VAL A O 1
ATOM 644 N N . GLU A 1 83 ? -3.551 -8.016 -20.015 1.00 42.22 83 GLU A N 1
ATOM 645 C CA . GLU A 1 83 ? -3.511 -8.749 -21.273 1.00 42.22 83 GLU A CA 1
ATOM 646 C C . GLU A 1 83 ? -2.837 -7.829 -22.295 1.00 42.22 83 GLU A C 1
ATOM 648 O O . GLU A 1 83 ? -3.408 -6.820 -22.709 1.00 42.22 83 GLU A O 1
ATOM 653 N N . HIS A 1 84 ? -1.590 -8.145 -22.653 1.00 40.91 84 HIS A N 1
ATOM 654 C CA . HIS A 1 84 ? -0.927 -7.560 -23.809 1.00 40.91 84 HIS A CA 1
ATOM 655 C C . HIS A 1 84 ? -1.803 -7.850 -25.037 1.00 40.91 84 HIS A C 1
ATOM 657 O O . HIS A 1 84 ? -1.826 -8.978 -25.532 1.00 40.91 84 HIS A O 1
ATOM 663 N N . ARG A 1 85 ? -2.551 -6.844 -25.490 1.00 38.25 85 ARG A N 1
ATOM 664 C CA . ARG A 1 85 ? -3.145 -6.793 -26.826 1.00 38.25 85 ARG A CA 1
ATOM 665 C C . ARG A 1 85 ? -2.325 -5.877 -27.713 1.00 38.25 85 ARG A C 1
ATOM 667 O O . ARG A 1 85 ? -1.898 -4.815 -27.210 1.00 38.25 85 ARG A O 1
#

pLDDT: mean 72.21, std 11.28, range [38.25, 88.88]

Secondary structure (DSSP, 8-state):
--EEEEEEEE-SSEEEEE-PSSP---HHHHHHHHHHHHHTTPEEPTT-SSEEEEE--HHHHHHHHHHHHHTT-EEEEEE------

Sequence (85 aa):
MKTIVIEWHFDGQTAFAHFPEPFPMDPQEWEAFASVFDELGFTPDQSGGDRRTAPSSAATRERLTAGLKALGYAVEERTANVEHR

Foldseek 3Di:
DAAWEFEWEDPPWKTKTATDDPDPDDPVVVVLLVVLCVVLVWDDDPVPDRITMDTDDPVSVVSNCVSCVVSVYHYHYHYDDPPDD